Protein AF-A0AAV8YY31-F1 (afdb_monomer)

pLDDT: mean 79.74, std 13.05, range [34.88, 97.0]

InterPro domains:
  IPR036397 Ribonuclease H superfamily [G3DSA:3.30.420.10] (2-62)

Mean predicted aligned error: 8.35 Å

Radius of gyration: 15.75 Å; Cα contacts (8 Å, |Δi|>4): 22; chains: 1; bounding box: 32×23×44 Å

Structure (mmCIF, N/CA/C/O backbone):
data_AF-A0AAV8YY31-F1
#
_entry.id   AF-A0AAV8YY31-F1
#
loop_
_atom_site.group_PDB
_atom_site.id
_atom_site.type_symbol
_atom_site.label_atom_id
_atom_site.label_alt_id
_atom_site.label_comp_id
_atom_site.label_asym_id
_atom_site.label_entity_id
_atom_site.label_seq_id
_atom_site.pdbx_PDB_ins_code
_atom_site.Cartn_x
_atom_site.Cartn_y
_atom_site.Cartn_z
_atom_site.occupancy
_atom_site.B_iso_or_equiv
_atom_site.auth_seq_id
_atom_site.auth_comp_id
_atom_site.auth_asym_id
_atom_site.auth_atom_id
_atom_site.pdbx_PDB_model_num
ATOM 1 N N . MET A 1 1 ? -2.671 7.105 -13.074 1.00 46.78 1 MET A N 1
ATOM 2 C CA . MET A 1 1 ? -2.995 5.816 -12.420 1.00 46.78 1 MET A CA 1
ATOM 3 C C . MET A 1 1 ? -2.532 5.864 -10.967 1.00 46.78 1 MET A C 1
ATOM 5 O O . MET A 1 1 ? -1.562 6.561 -10.695 1.00 46.78 1 MET A O 1
ATOM 9 N N . LYS A 1 2 ? -3.254 5.239 -10.025 1.00 56.06 2 LYS A N 1
ATOM 10 C CA . LYS A 1 2 ? -2.911 5.231 -8.587 1.00 56.06 2 LYS A CA 1
ATOM 11 C C . LYS A 1 2 ? -2.300 3.864 -8.246 1.00 56.06 2 LYS A C 1
ATOM 13 O O . LYS A 1 2 ? -2.988 2.864 -8.402 1.00 56.06 2 LYS A O 1
ATOM 18 N N . SER A 1 3 ? -1.050 3.830 -7.781 1.00 70.81 3 SER A N 1
ATOM 19 C CA . SER A 1 3 ? -0.414 2.618 -7.233 1.00 70.81 3 SER A CA 1
ATOM 20 C C . SER A 1 3 ? -1.211 2.072 -6.039 1.00 70.81 3 SER A C 1
ATOM 22 O O . SER A 1 3 ? -1.973 2.828 -5.436 1.00 70.81 3 SER A O 1
ATOM 24 N N . ALA A 1 4 ? -1.030 0.810 -5.622 1.00 73.00 4 ALA A N 1
ATOM 25 C CA . ALA A 1 4 ? -1.726 0.279 -4.432 1.00 73.00 4 ALA A CA 1
ATOM 26 C C . ALA A 1 4 ? -1.527 1.149 -3.186 1.00 73.00 4 ALA A C 1
ATOM 28 O O . ALA A 1 4 ? -2.483 1.426 -2.468 1.00 73.00 4 ALA A O 1
ATOM 29 N N . ALA A 1 5 ? -0.306 1.634 -2.952 1.00 74.94 5 ALA A N 1
ATOM 30 C CA . ALA A 1 5 ? -0.030 2.553 -1.852 1.00 74.94 5 ALA A CA 1
ATOM 31 C C . ALA A 1 5 ? -0.766 3.894 -2.027 1.00 74.94 5 ALA A C 1
ATOM 33 O O . ALA A 1 5 ? -1.316 4.430 -1.065 1.00 74.94 5 ALA A O 1
ATOM 34 N N . GLY A 1 6 ? -0.832 4.421 -3.255 1.00 82.56 6 GLY A N 1
ATOM 35 C CA . GLY A 1 6 ? -1.607 5.620 -3.578 1.00 82.56 6 GLY A CA 1
ATOM 36 C C . GLY A 1 6 ? -3.118 5.429 -3.410 1.00 82.56 6 GLY A C 1
ATOM 37 O O . GLY A 1 6 ? -3.795 6.322 -2.903 1.00 82.56 6 GLY A O 1
ATOM 38 N N . TYR A 1 7 ? -3.641 4.262 -3.789 1.00 82.44 7 TYR A N 1
ATOM 39 C CA . TYR A 1 7 ? -5.027 3.856 -3.581 1.00 82.44 7 TYR A CA 1
ATOM 40 C C . TYR A 1 7 ? -5.342 3.741 -2.091 1.00 82.44 7 TYR A C 1
ATOM 42 O O . TYR A 1 7 ? -6.252 4.414 -1.625 1.00 82.44 7 TYR A O 1
ATOM 50 N N . LEU A 1 8 ? -4.545 2.986 -1.329 1.00 85.81 8 LEU A N 1
ATOM 51 C CA . LEU A 1 8 ? -4.725 2.816 0.114 1.00 85.81 8 LEU A CA 1
ATOM 52 C C . LEU A 1 8 ? -4.687 4.157 0.838 1.00 85.81 8 LEU A C 1
ATOM 54 O O . LEU A 1 8 ? -5.577 4.454 1.630 1.00 85.81 8 LEU A O 1
ATOM 58 N N . LYS A 1 9 ? -3.698 5.001 0.527 1.00 85.50 9 LYS A N 1
ATOM 59 C CA . LYS A 1 9 ? -3.615 6.349 1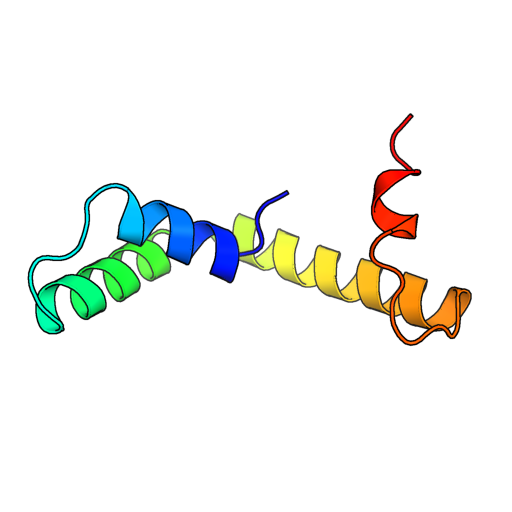.092 1.00 85.50 9 LYS A CA 1
ATOM 60 C C . LYS A 1 9 ? -4.869 7.153 0.768 1.00 85.50 9 LYS A C 1
ATOM 62 O O . LYS A 1 9 ? -5.399 7.811 1.651 1.00 85.50 9 LYS A O 1
ATOM 67 N N . HIS A 1 10 ? -5.350 7.102 -0.471 1.00 87.94 10 HIS A N 1
ATOM 68 C CA . HIS A 1 10 ? -6.562 7.810 -0.856 1.00 87.94 10 HIS A CA 1
ATOM 69 C C . HIS A 1 10 ? -7.795 7.278 -0.114 1.00 87.94 10 HIS A C 1
ATOM 71 O O . HIS A 1 10 ? -8.456 8.066 0.550 1.00 87.94 10 HIS A O 1
ATOM 77 N N . SER A 1 11 ? -8.061 5.969 -0.163 1.00 85.88 11 SER A N 1
ATOM 78 C CA . SER A 1 11 ? -9.235 5.325 0.441 1.00 85.88 11 SER A CA 1
ATOM 79 C C . SER A 1 11 ? -9.281 5.472 1.963 1.00 85.88 11 SER A C 1
ATOM 81 O O . SER A 1 11 ? -10.319 5.819 2.521 1.00 85.88 11 SER A O 1
ATOM 83 N N . VAL A 1 12 ? -8.152 5.274 2.651 1.00 89.56 12 VAL A N 1
ATOM 84 C CA . VAL A 1 12 ? -8.078 5.361 4.119 1.00 89.56 12 VAL A CA 1
ATOM 85 C C . VAL A 1 12 ? -8.274 6.794 4.617 1.00 89.56 12 VAL A C 1
ATOM 87 O O . VAL A 1 12 ? -8.864 6.992 5.680 1.00 89.56 12 VAL A O 1
ATOM 90 N N . TYR A 1 13 ? -7.811 7.787 3.851 1.00 91.31 13 TYR A N 1
ATOM 91 C CA . TYR A 1 13 ? -7.884 9.203 4.221 1.00 91.31 13 TYR A CA 1
ATOM 92 C C . TYR A 1 13 ? -9.060 9.966 3.601 1.00 91.31 13 TYR A C 1
ATOM 94 O O . TYR A 1 13 ? -9.152 11.168 3.841 1.00 91.31 13 TYR A O 1
ATOM 102 N N . VAL A 1 14 ? -9.980 9.312 2.871 1.00 89.00 14 VAL A N 1
ATOM 103 C CA . VAL A 1 14 ? -11.242 9.953 2.435 1.00 89.00 14 VAL A CA 1
ATOM 104 C C . VAL A 1 14 ? -11.940 10.600 3.631 1.00 89.00 14 VAL A C 1
ATOM 106 O O . VAL A 1 14 ? -12.341 11.756 3.570 1.00 89.00 14 VAL A O 1
ATOM 109 N N . ASN A 1 15 ? -12.000 9.869 4.745 1.00 84.81 15 ASN A N 1
ATOM 110 C CA . ASN A 1 15 ? -12.376 10.399 6.046 1.00 84.81 15 ASN A CA 1
ATOM 111 C C . ASN A 1 15 ? -11.166 10.294 6.966 1.00 84.81 15 ASN A C 1
ATOM 113 O O . ASN A 1 15 ? -10.641 9.196 7.155 1.00 84.81 15 ASN A O 1
ATOM 117 N N . LYS A 1 16 ? -10.733 11.406 7.564 1.00 90.19 16 LYS A N 1
ATOM 118 C CA . LYS A 1 16 ? -9.585 11.403 8.480 1.00 90.19 16 LYS A CA 1
ATOM 119 C C . LYS A 1 16 ? -9.813 10.381 9.613 1.00 90.19 16 LYS A C 1
ATOM 121 O O . LYS A 1 16 ? -10.859 10.448 10.262 1.00 90.19 16 LYS A O 1
ATOM 126 N N . PRO A 1 17 ? -8.873 9.451 9.859 1.00 92.00 17 PRO A N 1
ATOM 127 C CA . PRO A 1 17 ? -8.992 8.502 10.961 1.00 92.00 17 PRO A CA 1
ATOM 128 C C . PRO A 1 17 ? -9.003 9.214 12.313 1.00 92.00 17 PRO A C 1
ATOM 130 O O . PRO A 1 17 ? -8.310 10.219 12.495 1.00 92.00 17 PRO A O 1
ATOM 133 N N . THR A 1 18 ? -9.771 8.691 13.264 1.00 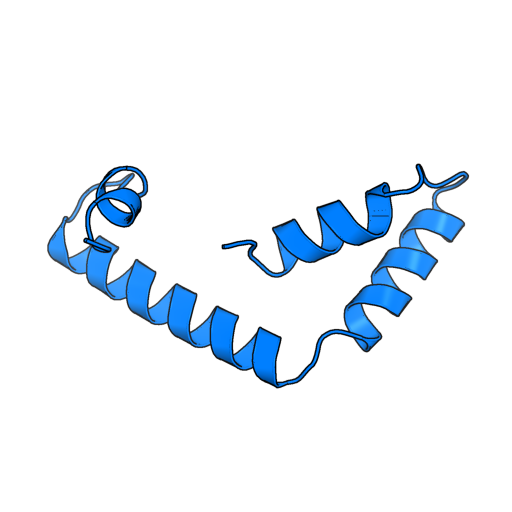94.31 18 THR A N 1
ATOM 134 C CA . THR A 1 18 ? -9.952 9.312 14.589 1.00 94.31 18 THR A CA 1
ATOM 135 C C . THR A 1 18 ? -8.948 8.814 15.626 1.00 94.31 18 THR A C 1
ATOM 137 O O . THR A 1 18 ? -8.727 9.477 16.637 1.00 94.31 18 THR A O 1
ATOM 140 N N . SER A 1 19 ? -8.301 7.675 15.369 1.00 96.00 19 SER A N 1
ATOM 141 C CA . SER A 1 19 ? -7.258 7.095 16.214 1.00 96.00 19 SER A CA 1
ATOM 142 C C . SER A 1 19 ? -6.287 6.235 15.399 1.00 96.00 19 SER A C 1
ATOM 144 O O . SER A 1 19 ? -6.519 5.930 14.225 1.00 96.00 19 SER A O 1
ATOM 146 N N . ILE A 1 20 ? -5.187 5.816 16.031 1.00 94.38 20 ILE A N 1
ATOM 147 C CA . ILE A 1 20 ? -4.227 4.884 15.423 1.00 94.38 20 ILE A CA 1
ATOM 148 C C . ILE A 1 20 ? -4.881 3.521 15.151 1.00 94.38 20 ILE A C 1
ATOM 150 O O . ILE A 1 20 ? -4.598 2.904 14.124 1.00 94.38 20 ILE A O 1
ATOM 154 N N . ASP A 1 21 ? -5.761 3.050 16.033 1.00 97.00 21 ASP A N 1
ATOM 155 C CA . ASP A 1 21 ? -6.436 1.761 15.854 1.00 97.00 21 ASP A CA 1
ATOM 156 C C . ASP A 1 21 ? -7.470 1.808 14.728 1.00 97.00 21 ASP A C 1
ATOM 158 O O . ASP A 1 21 ? -7.528 0.888 13.913 1.00 97.00 21 ASP A O 1
ATOM 162 N N . ASP A 1 22 ? -8.207 2.915 14.605 1.00 94.56 22 ASP A N 1
ATOM 163 C CA . ASP A 1 22 ? -9.092 3.175 13.466 1.00 94.56 22 ASP A CA 1
ATOM 164 C C . ASP A 1 22 ? -8.301 3.193 12.148 1.00 94.56 22 ASP A C 1
ATOM 166 O O . ASP A 1 22 ? -8.651 2.492 11.197 1.00 94.56 22 ASP A O 1
ATOM 170 N N . LEU A 1 23 ? -7.161 3.894 12.114 1.00 93.12 23 LEU A N 1
ATOM 171 C CA . LEU A 1 23 ? -6.264 3.902 10.956 1.00 93.12 23 LEU A CA 1
ATOM 172 C C . LEU A 1 23 ? -5.811 2.481 10.578 1.00 93.12 23 LEU A C 1
ATOM 174 O O . LEU A 1 23 ? -5.921 2.086 9.416 1.00 93.12 23 LEU A O 1
ATOM 178 N N . LYS A 1 24 ? -5.327 1.695 11.547 1.00 93.81 24 LYS A N 1
ATOM 179 C CA . LYS A 1 24 ? -4.871 0.315 11.314 1.00 93.81 24 LYS A CA 1
ATOM 180 C C . LYS A 1 24 ? -5.996 -0.579 10.793 1.00 93.81 24 LYS A C 1
ATOM 182 O O . LYS A 1 24 ? -5.766 -1.375 9.882 1.00 93.81 24 LYS A O 1
ATOM 187 N N . ASN A 1 25 ? -7.197 -0.460 11.351 1.00 93.81 25 ASN A N 1
ATOM 188 C CA . ASN A 1 25 ? -8.347 -1.264 10.942 1.00 93.81 25 ASN A CA 1
ATOM 189 C C . ASN A 1 25 ? -8.796 -0.926 9.521 1.00 93.81 25 ASN A C 1
ATOM 191 O O . ASN A 1 25 ? -9.025 -1.836 8.726 1.00 93.81 25 ASN A O 1
ATOM 195 N N . ARG A 1 26 ? -8.820 0.360 9.161 1.00 92.00 26 ARG A N 1
ATOM 196 C CA . ARG A 1 26 ? -9.127 0.797 7.793 1.00 92.00 26 ARG A CA 1
ATOM 197 C C . ARG A 1 26 ? -8.098 0.308 6.787 1.00 92.00 26 ARG A C 1
ATOM 199 O O . ARG A 1 26 ? -8.483 -0.180 5.734 1.00 92.00 26 ARG A O 1
ATOM 206 N N . ILE A 1 27 ? -6.807 0.374 7.119 1.00 90.06 27 ILE A N 1
ATOM 207 C CA . ILE A 1 27 ? -5.751 -0.168 6.251 1.00 90.06 27 ILE A CA 1
ATOM 208 C C . ILE 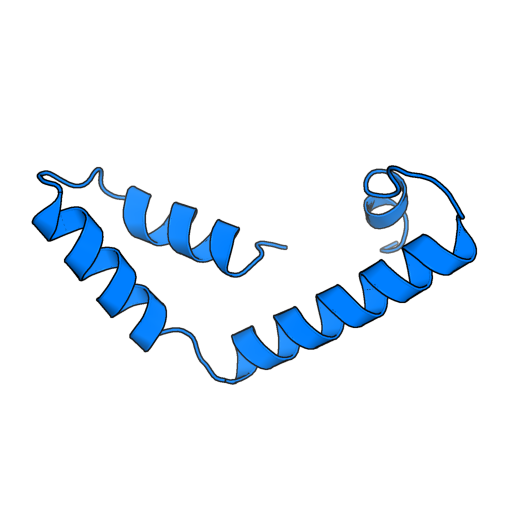A 1 27 ? -5.994 -1.657 5.988 1.00 90.06 27 ILE A C 1
ATOM 210 O O . ILE A 1 27 ? -6.000 -2.071 4.835 1.00 90.06 27 ILE A O 1
ATOM 214 N N . ARG A 1 28 ? -6.233 -2.462 7.032 1.00 91.12 28 ARG A N 1
ATOM 215 C CA . ARG A 1 28 ? -6.490 -3.903 6.866 1.00 91.12 28 ARG A CA 1
ATOM 216 C C . ARG A 1 28 ? -7.734 -4.174 6.027 1.00 91.12 28 ARG A C 1
ATOM 218 O O . ARG A 1 28 ? -7.684 -5.016 5.139 1.00 91.12 28 ARG A O 1
ATOM 225 N N . TYR A 1 29 ? -8.815 -3.445 6.286 1.00 90.19 29 TYR A N 1
ATOM 226 C CA . TYR A 1 29 ? -10.067 -3.573 5.549 1.00 90.19 29 TYR A CA 1
ATOM 227 C C . TYR A 1 29 ? -9.899 -3.227 4.065 1.00 90.19 29 TYR A C 1
ATOM 229 O O . TYR A 1 29 ? -10.325 -3.989 3.203 1.00 90.19 2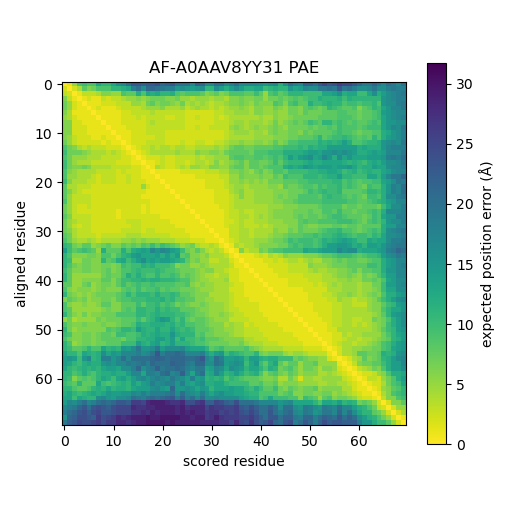9 TYR A O 1
ATOM 237 N N . GLU A 1 30 ? -9.217 -2.127 3.747 1.00 87.00 30 GLU A N 1
ATOM 238 C CA . GLU A 1 30 ? -8.958 -1.745 2.358 1.00 87.00 30 GLU A CA 1
ATOM 239 C C . GLU A 1 30 ? -7.986 -2.711 1.670 1.00 87.00 30 GLU A C 1
ATOM 241 O O . GLU A 1 30 ? -8.200 -3.041 0.509 1.00 87.00 30 GLU A O 1
ATOM 246 N N . ILE A 1 31 ? -6.984 -3.251 2.377 1.00 85.56 31 ILE A N 1
ATOM 247 C CA . ILE A 1 31 ? -6.110 -4.313 1.846 1.00 85.56 31 ILE A CA 1
ATOM 248 C C . ILE A 1 31 ? -6.913 -5.575 1.519 1.00 85.56 31 ILE A C 1
ATOM 250 O O . ILE A 1 31 ? -6.691 -6.178 0.476 1.00 85.56 31 ILE A O 1
ATOM 254 N N . GLN A 1 32 ? -7.868 -5.970 2.362 1.00 86.19 32 GLN A N 1
ATOM 255 C CA . GLN A 1 32 ? -8.723 -7.132 2.091 1.00 86.19 32 GLN A CA 1
ATOM 256 C C . GLN A 1 32 ? -9.626 -6.939 0.865 1.00 86.19 32 GLN A C 1
ATOM 258 O O . GLN A 1 32 ? -10.018 -7.918 0.237 1.00 86.19 32 GLN A O 1
ATOM 263 N N . LYS A 1 33 ? -9.940 -5.690 0.506 1.00 82.19 33 LYS A N 1
ATOM 264 C CA . LYS A 1 33 ? -10.686 -5.355 -0.715 1.00 82.19 33 LYS A CA 1
ATOM 265 C C . LYS A 1 33 ? -9.825 -5.305 -1.968 1.00 82.19 33 LYS A C 1
ATOM 267 O O . LYS A 1 33 ? -10.379 -5.222 -3.064 1.00 82.19 33 LYS A O 1
ATOM 272 N N . ILE A 1 34 ? -8.498 -5.297 -1.832 1.00 79.25 34 ILE A N 1
ATOM 273 C CA . ILE A 1 34 ? -7.600 -5.282 -2.983 1.00 79.25 34 ILE A CA 1
ATOM 274 C C . ILE A 1 34 ? -7.834 -6.569 -3.777 1.00 79.25 34 ILE A C 1
ATOM 276 O O . ILE A 1 34 ? -7.466 -7.666 -3.363 1.00 79.25 34 ILE A O 1
ATOM 280 N N . LEU A 1 35 ? -8.479 -6.417 -4.933 1.00 74.31 35 LEU A N 1
ATOM 281 C CA . LEU A 1 35 ? -8.761 -7.510 -5.849 1.00 74.31 35 LEU A CA 1
ATOM 282 C C . LEU A 1 35 ? -7.452 -8.058 -6.434 1.00 74.31 35 LEU A C 1
ATOM 284 O O . L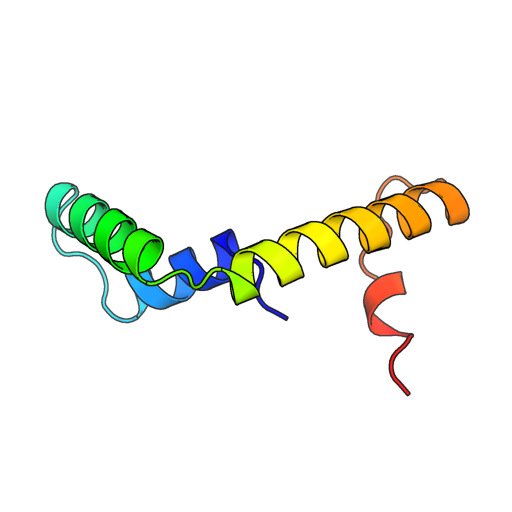EU A 1 35 ? -6.503 -7.306 -6.669 1.00 74.31 35 LEU A O 1
ATOM 288 N N . ALA A 1 36 ? -7.440 -9.344 -6.789 1.00 73.31 36 ALA A N 1
ATOM 289 C CA . ALA A 1 36 ? -6.330 -9.965 -7.519 1.00 73.31 36 ALA A CA 1
ATOM 290 C C . ALA A 1 36 ? -5.955 -9.197 -8.806 1.00 73.31 36 ALA A C 1
ATOM 292 O O . ALA A 1 36 ? -4.804 -9.200 -9.229 1.00 73.31 36 ALA A O 1
ATOM 293 N N . GLU A 1 37 ? -6.917 -8.498 -9.411 1.00 67.38 37 GLU A N 1
ATOM 294 C CA . GLU A 1 37 ? -6.699 -7.627 -10.565 1.00 67.38 37 GLU A CA 1
ATOM 295 C C . GLU A 1 37 ? -5.792 -6.427 -10.263 1.00 67.38 37 GLU A C 1
ATOM 297 O O . GLU A 1 37 ? -4.906 -6.123 -11.057 1.00 67.38 37 GLU A O 1
ATOM 302 N N . LEU A 1 38 ? -5.933 -5.790 -9.097 1.00 74.12 38 LEU A N 1
ATOM 303 C CA . LEU A 1 38 ? -5.057 -4.684 -8.711 1.00 74.12 38 LEU A CA 1
ATOM 304 C C . LEU A 1 38 ? -3.623 -5.182 -8.483 1.00 74.12 38 LEU A C 1
ATOM 306 O O . LEU A 1 38 ? -2.676 -4.501 -8.862 1.00 74.12 38 LEU A O 1
ATOM 310 N N . ILE A 1 39 ? -3.461 -6.387 -7.925 1.00 80.00 39 ILE A N 1
ATOM 311 C CA . ILE A 1 39 ? -2.147 -7.029 -7.762 1.00 80.00 39 ILE A CA 1
ATOM 312 C C . ILE A 1 39 ? -1.497 -7.271 -9.127 1.00 80.00 39 ILE A C 1
ATOM 314 O O . ILE A 1 39 ? -0.336 -6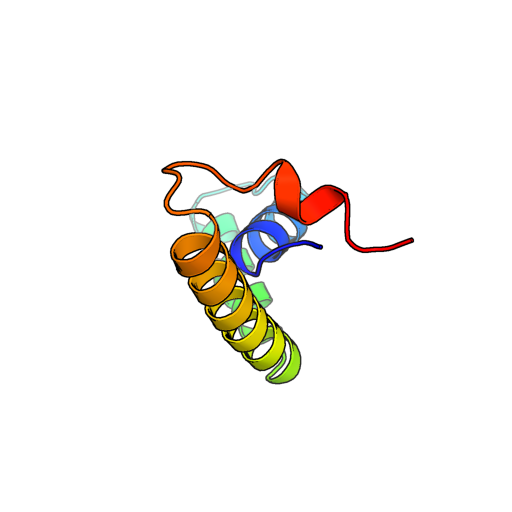.916 -9.315 1.00 80.00 39 ILE A O 1
ATOM 318 N N . ARG A 1 40 ? -2.249 -7.807 -10.097 1.00 80.44 40 ARG A N 1
ATOM 319 C CA . ARG A 1 40 ? -1.757 -7.985 -11.473 1.00 80.44 40 ARG A CA 1
ATOM 320 C C . ARG A 1 40 ? -1.315 -6.662 -12.096 1.00 80.44 40 ARG A C 1
ATOM 322 O O . ARG A 1 40 ? -0.225 -6.594 -12.652 1.00 80.44 40 ARG A O 1
ATOM 329 N N . ASN A 1 41 ? -2.109 -5.605 -11.942 1.00 78.38 41 ASN A N 1
ATOM 330 C CA . ASN A 1 41 ? -1.776 -4.287 -12.486 1.00 78.38 41 ASN A CA 1
ATOM 331 C C . ASN A 1 41 ? -0.488 -3.707 -11.878 1.00 78.38 41 ASN A C 1
ATOM 333 O O . ASN A 1 41 ? 0.280 -3.069 -12.588 1.00 78.38 41 ASN A O 1
ATOM 337 N N . ILE A 1 42 ? -0.216 -3.961 -10.593 1.00 81.56 42 ILE A N 1
ATOM 338 C CA . ILE A 1 42 ? 1.031 -3.534 -9.935 1.00 81.56 42 ILE A CA 1
ATOM 339 C C . ILE A 1 42 ? 2.238 -4.278 -10.499 1.00 81.56 42 ILE A C 1
ATOM 341 O O . ILE A 1 42 ? 3.269 -3.657 -10.739 1.00 81.56 42 ILE A O 1
ATOM 345 N N . VAL A 1 43 ? 2.125 -5.593 -10.707 1.00 85.56 43 VAL A N 1
ATOM 346 C CA . VAL A 1 43 ? 3.216 -6.388 -11.293 1.00 85.56 43 VAL A CA 1
ATOM 347 C C . VAL A 1 43 ? 3.552 -5.864 -12.690 1.00 85.56 43 VAL A C 1
ATOM 349 O O . VAL A 1 43 ? 4.710 -5.556 -12.956 1.00 85.56 43 VAL A O 1
ATOM 352 N N . LEU A 1 44 ? 2.533 -5.645 -13.527 1.00 83.88 44 LEU A N 1
ATOM 353 C CA . LEU A 1 44 ? 2.704 -5.068 -14.863 1.00 83.88 44 LEU A CA 1
ATOM 354 C C . LEU A 1 44 ? 3.317 -3.657 -14.820 1.00 83.88 44 LEU A C 1
ATOM 356 O O . LEU A 1 44 ? 4.153 -3.313 -15.654 1.00 83.88 44 LEU A O 1
ATOM 360 N N . GLU A 1 45 ? 2.934 -2.830 -13.841 1.00 82.88 45 GLU A N 1
ATOM 361 C CA . GLU A 1 45 ? 3.513 -1.494 -13.658 1.00 82.88 45 GLU A CA 1
ATOM 362 C C . GLU A 1 45 ? 5.007 -1.564 -13.309 1.00 82.88 45 GLU A C 1
ATOM 364 O O . GLU A 1 45 ? 5.797 -0.781 -13.838 1.00 82.88 45 GLU A O 1
ATOM 369 N N . ILE A 1 46 ? 5.407 -2.501 -12.444 1.00 84.19 46 ILE A N 1
ATOM 370 C CA . ILE A 1 46 ? 6.811 -2.706 -12.065 1.00 84.19 46 ILE A CA 1
ATOM 371 C C . ILE A 1 46 ? 7.628 -3.159 -13.274 1.00 84.19 46 ILE A C 1
ATOM 373 O O . ILE A 1 46 ? 8.692 -2.596 -13.518 1.00 84.19 46 ILE A O 1
ATOM 377 N N . GLU A 1 47 ? 7.132 -4.131 -14.040 1.00 86.38 47 GLU A N 1
ATOM 378 C CA . GLU A 1 47 ? 7.805 -4.624 -15.248 1.00 86.38 47 GLU A CA 1
ATOM 379 C C . GLU A 1 47 ? 7.992 -3.507 -16.279 1.00 86.38 47 GLU A C 1
ATOM 381 O O . GLU A 1 47 ? 9.098 -3.297 -16.777 1.00 86.38 47 GLU A O 1
ATOM 386 N N . SER A 1 48 ? 6.940 -2.724 -16.530 1.00 83.81 48 SER A N 1
ATOM 387 C CA . SER A 1 48 ? 6.994 -1.565 -17.423 1.00 83.81 48 SER A CA 1
ATOM 388 C C . SER A 1 48 ? 8.022 -0.533 -16.949 1.00 83.81 48 SER A C 1
ATOM 390 O O . SER A 1 48 ? 8.908 -0.133 -17.704 1.00 83.81 48 SER A O 1
ATOM 392 N N . ARG A 1 49 ? 7.980 -0.147 -15.666 1.00 83.06 49 ARG A N 1
ATOM 393 C CA . ARG A 1 49 ? 8.938 0.799 -15.072 1.00 83.06 49 ARG A CA 1
ATOM 394 C C . ARG A 1 49 ? 10.377 0.284 -15.115 1.00 83.06 49 ARG A C 1
ATOM 396 O O . ARG A 1 49 ? 11.288 1.087 -15.292 1.00 83.06 49 ARG A O 1
ATOM 403 N N . LEU A 1 50 ? 10.590 -1.020 -14.952 1.00 84.38 50 LEU A N 1
ATOM 404 C CA . LEU A 1 50 ? 11.914 -1.627 -15.064 1.00 84.38 50 LEU A CA 1
ATOM 405 C C . LEU A 1 50 ? 12.445 -1.520 -16.497 1.00 84.38 50 LEU A C 1
ATOM 407 O O . LEU A 1 50 ? 13.589 -1.110 -16.673 1.00 84.38 50 LEU A O 1
ATOM 411 N N . GLY A 1 51 ? 11.608 -1.812 -17.498 1.00 85.19 51 GLY A N 1
ATOM 412 C CA . GLY A 1 51 ? 11.961 -1.647 -18.911 1.00 85.19 51 GLY A CA 1
ATOM 413 C C . GLY A 1 51 ? 12.351 -0.206 -19.243 1.00 85.19 51 GLY A C 1
ATOM 414 O O . GLY A 1 51 ? 13.425 0.030 -19.789 1.00 85.19 51 GLY A O 1
ATOM 415 N N . TYR A 1 52 ? 11.550 0.770 -18.805 1.00 83.00 52 TYR A N 1
ATOM 416 C CA . TYR A 1 52 ? 11.880 2.189 -18.985 1.00 83.00 52 TYR A CA 1
ATOM 417 C C . TYR A 1 52 ? 13.182 2.591 -18.281 1.00 83.00 52 TYR A C 1
ATOM 419 O O . TYR A 1 52 ? 13.982 3.334 -18.841 1.00 83.00 52 TYR A O 1
ATOM 427 N N . CYS A 1 53 ? 13.425 2.098 -17.065 1.00 82.19 53 CYS A N 1
ATOM 428 C CA . CYS A 1 53 ? 14.669 2.369 -16.344 1.00 82.19 53 CYS A CA 1
ATOM 429 C C . CYS A 1 53 ? 15.897 1.842 -17.110 1.00 82.19 53 CYS A C 1
ATOM 431 O O . CYS A 1 53 ? 16.915 2.526 -17.192 1.00 82.19 53 CYS A O 1
ATOM 433 N N . GLN A 1 54 ? 15.785 0.653 -17.710 1.00 82.88 54 GLN A N 1
ATOM 434 C CA . GLN A 1 54 ? 16.847 0.048 -18.518 1.00 82.88 54 GLN A CA 1
ATOM 435 C C . GLN A 1 54 ? 17.094 0.798 -19.833 1.00 82.88 54 GLN A C 1
ATOM 437 O O . GLN A 1 54 ? 18.244 0.933 -20.241 1.00 82.88 54 GLN A O 1
ATOM 442 N N . GLU A 1 55 ? 16.037 1.278 -20.489 1.00 83.56 55 GLU A N 1
ATOM 443 C CA . GLU A 1 55 ? 16.134 1.993 -21.766 1.00 83.56 55 GLU A CA 1
ATOM 444 C C . GLU A 1 55 ? 16.722 3.397 -21.601 1.00 83.56 55 GLU A C 1
ATOM 446 O O . GLU A 1 55 ? 17.586 3.814 -22.371 1.00 83.56 55 GLU A O 1
ATOM 451 N N . VAL A 1 56 ? 16.266 4.128 -20.583 1.00 80.44 56 VAL A N 1
ATOM 452 C CA . VAL A 1 56 ? 16.628 5.537 -20.394 1.00 80.44 56 VAL A CA 1
ATOM 453 C C . VAL A 1 56 ? 17.944 5.668 -19.614 1.00 80.44 56 VAL A C 1
ATOM 455 O O . VAL A 1 56 ? 18.649 6.660 -19.767 1.00 80.44 56 VAL A O 1
ATOM 458 N N . ASN A 1 57 ? 18.307 4.661 -18.805 1.00 76.06 57 ASN A N 1
ATOM 459 C CA . ASN A 1 57 ? 19.519 4.635 -17.974 1.00 76.06 57 ASN A CA 1
ATOM 460 C C . ASN A 1 57 ? 19.664 5.884 -17.069 1.00 76.06 57 ASN A C 1
ATOM 462 O O . ASN A 1 57 ? 20.765 6.283 -16.690 1.00 76.06 57 ASN A O 1
ATOM 466 N N . GLU A 1 58 ? 18.528 6.504 -16.735 1.00 70.56 58 GLU A N 1
ATOM 467 C CA . GLU A 1 58 ? 18.412 7.736 -15.956 1.00 70.56 58 GLU A CA 1
ATOM 468 C C . GLU A 1 58 ? 17.872 7.438 -14.548 1.00 70.56 58 GLU A C 1
ATOM 470 O O . GLU A 1 58 ? 16.968 6.608 -14.392 1.00 70.56 58 GLU A O 1
ATOM 475 N N . PRO A 1 59 ? 18.326 8.165 -13.509 1.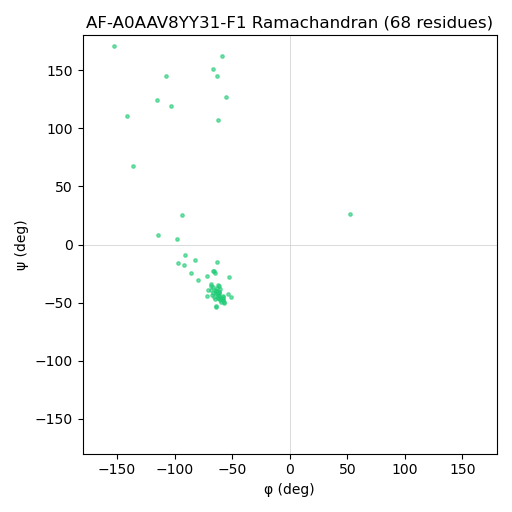00 71.06 59 PRO A N 1
ATOM 476 C CA . PRO A 1 59 ? 17.867 7.956 -12.135 1.00 71.06 59 PRO A CA 1
ATOM 477 C C . PRO A 1 59 ? 16.384 8.294 -11.914 1.00 71.06 59 PRO A C 1
ATOM 479 O O . PRO A 1 59 ? 15.779 7.814 -10.955 1.00 71.06 59 PRO A O 1
ATOM 482 N N . GLN A 1 60 ? 15.795 9.147 -12.763 1.00 77.00 60 GLN A N 1
ATOM 483 C CA . GLN A 1 60 ? 14.391 9.557 -12.689 1.00 77.00 60 GLN A CA 1
ATOM 484 C C . GLN A 1 60 ? 13.774 9.668 -14.088 1.00 77.00 60 GLN A C 1
ATOM 486 O O . GLN A 1 60 ? 14.051 10.601 -14.831 1.00 77.00 60 GLN A O 1
ATOM 491 N N . PHE A 1 61 ? 12.854 8.764 -14.418 1.00 78.88 61 PHE A N 1
ATOM 492 C CA . PHE A 1 61 ? 12.203 8.687 -15.737 1.00 78.88 61 PHE A CA 1
ATOM 493 C C . PHE A 1 61 ? 10.696 8.998 -15.691 1.00 78.88 61 PHE A C 1
ATOM 495 O O . PHE A 1 61 ? 9.971 8.853 -16.671 1.00 78.88 61 PHE A O 1
ATOM 502 N N . GLU A 1 62 ? 10.181 9.450 -14.548 1.00 74.50 62 GLU A N 1
ATOM 503 C CA . GLU A 1 62 ? 8.738 9.618 -14.310 1.00 74.50 62 GLU A CA 1
ATOM 504 C C . GLU A 1 62 ? 8.090 10.711 -15.166 1.00 74.50 62 GLU A C 1
ATOM 506 O O . GLU A 1 62 ? 6.883 10.682 -15.414 1.00 74.50 62 GLU A O 1
ATOM 511 N N . HIS A 1 63 ? 8.893 11.659 -15.646 1.00 72.81 63 HIS A N 1
ATOM 512 C CA . HIS A 1 63 ? 8.475 12.676 -16.604 1.00 72.81 63 HIS A CA 1
ATOM 513 C C . HIS A 1 63 ? 8.248 12.095 -18.013 1.00 72.81 63 HIS A C 1
ATOM 515 O O . HIS A 1 63 ? 7.401 12.604 -18.743 1.00 72.81 63 HIS A O 1
ATOM 521 N N . LEU A 1 64 ? 8.927 10.997 -18.366 1.00 71.56 64 LEU A N 1
ATOM 522 C CA . LEU A 1 64 ? 8.806 10.313 -19.660 1.00 71.56 64 LEU A CA 1
ATOM 523 C C . LEU A 1 64 ? 7.559 9.422 -19.722 1.00 71.56 64 LEU A C 1
ATOM 525 O O . LEU A 1 64 ? 6.913 9.315 -20.761 1.00 71.56 64 LEU A O 1
ATOM 529 N N . LEU A 1 65 ? 7.140 8.873 -18.577 1.00 68.75 65 LEU A N 1
ATOM 530 C CA . LEU A 1 65 ? 5.937 8.036 -18.462 1.00 68.75 65 LEU A CA 1
ATOM 531 C C . LEU A 1 65 ? 4.627 8.779 -18.794 1.00 68.75 65 LEU A C 1
ATOM 533 O O . LEU A 1 65 ? 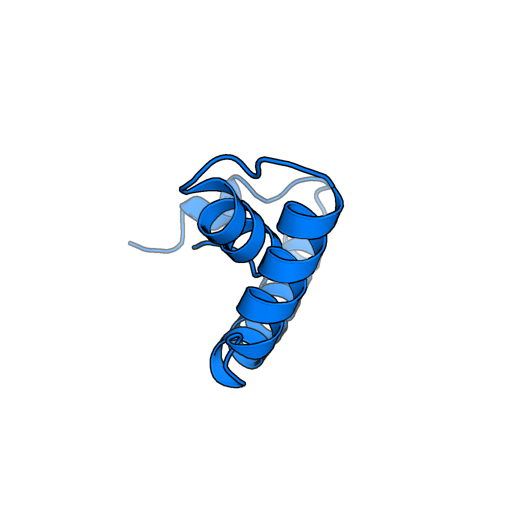3.595 8.141 -18.986 1.00 68.75 65 LEU A O 1
ATOM 537 N N . LYS A 1 66 ? 4.633 10.118 -18.844 1.00 58.62 66 LYS A N 1
ATOM 538 C CA . LYS A 1 66 ? 3.440 10.938 -19.125 1.00 58.62 66 LYS A CA 1
ATOM 539 C C . LYS A 1 66 ? 3.222 11.257 -20.608 1.00 58.62 66 LYS A C 1
ATOM 541 O O . LYS A 1 66 ? 2.167 11.790 -20.931 1.00 58.62 66 LYS A O 1
ATOM 546 N N . ILE A 1 67 ? 4.179 10.949 -21.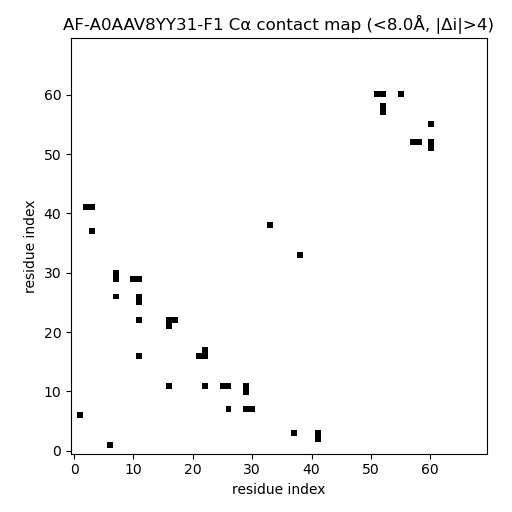489 1.00 51.50 67 ILE A N 1
ATOM 547 C CA . ILE A 1 67 ? 4.133 11.346 -22.911 1.00 51.50 67 ILE A CA 1
ATOM 548 C C . ILE A 1 67 ? 3.601 10.217 -23.823 1.00 51.50 67 ILE A C 1
ATOM 550 O O . ILE A 1 67 ? 3.157 10.486 -24.931 1.00 51.50 67 ILE A O 1
ATOM 554 N N . SER A 1 68 ? 3.552 8.965 -23.355 1.00 44.34 68 SER A N 1
ATOM 555 C CA . SER A 1 68 ? 3.281 7.785 -24.204 1.00 44.34 68 SER A CA 1
ATOM 556 C C . SER A 1 68 ? 1.807 7.332 -24.281 1.00 44.34 68 SER A C 1
ATOM 558 O O . SER A 1 68 ? 1.523 6.161 -24.505 1.00 44.34 68 SER A O 1
ATOM 560 N N . LEU A 1 69 ? 0.837 8.225 -24.069 1.00 41.53 69 LEU A N 1
ATOM 561 C CA . LEU A 1 69 ? -0.580 7.919 -24.336 1.00 41.53 69 LEU A CA 1
ATOM 562 C C . LEU A 1 69 ? -1.246 9.102 -25.047 1.00 41.53 69 LEU A C 1
ATOM 564 O O . LEU A 1 69 ? -2.083 9.803 -24.474 1.00 41.53 69 LEU A O 1
ATOM 568 N N . GLY A 1 70 ? -0.804 9.324 -26.285 1.00 34.88 70 GLY A N 1
ATOM 569 C CA . GLY A 1 70 ? -1.589 9.924 -27.363 1.00 34.88 70 GLY A CA 1
ATOM 570 C C . GLY A 1 70 ? -1.944 8.836 -28.364 1.00 34.88 70 GLY A C 1
ATOM 571 O O . GLY A 1 70 ? -1.072 7.967 -28.586 1.00 34.88 70 GLY A O 1
#

Solvent-accessible surface area (backbone atoms only — not comparable to full-atom values): 4330 Å² total; per-residue (Å²): 135,72,52,72,68,53,43,50,54,48,66,49,50,74,56,74,62,90,45,73,66,53,42,54,51,42,50,53,53,53,57,72,64,58,47,73,65,59,56,52,52,49,54,54,50,51,53,52,52,50,52,51,41,67,74,65,74,48,99,76,59,73,76,60,73,72,67,82,82,121

Secondary structure (DSSP, 8-state):
---HHHHHHHHHHSS--SSHHHHHHHHHHHHHT--HHHHHHHHHHHHHHHHHHHHH--S--TTGGGTS--

Organism: NCBI:txid1265417

Sequence (70 aa):
MKSAAGYLKHSVYVNKPTSIDDLKNRIRYEIQKILAELIRNIVLEIESRLGYCQEVNEPQFEHLLKISLG

Foldseek 3Di:
DAQPVRVLVCQLVVPPQPDPVSSVVSSVVVVVVCDVVSVVVNVVVVVVVVVQCVVVVDPDCPVVVVPPDD